Protein AF-A0A927P6W7-F1 (afdb_monomer_lite)

pLDDT: mean 92.09, std 9.03, range [54.44, 98.12]

Radius of gyration: 12.96 Å; chains: 1; bounding box: 30×32×34 Å

Foldseek 3Di:
DEDEPVQLVCVVVVQQFWDKDLDDDPDQPPDFDKDFYDYDVRPPDGDKIFTQNDKDWCLPPQLVVVCRNGVHHSVVSVVVCVVSVSTMMTGGGHPMDD

Secondary structure (DSSP, 8-state):
-EE-HHHHHHHHTT---EEEESS--S--SSS-EEEEEEETTSTT-EEEEEEE--EEE-TTS-HHHHHHHHTS-HHHHHHHHHTTTT--EEEE-EEEE-

Sequence (98 aa):
MTIKPRHLRNMASGIKRYELRKTRPMRVDDDRCHVLLCVSGGGGDIVAEFTMDRYVDLTRADPMEIARLACITAAEAEGYRRKGRGKLYGWGVKDFRM

Structure (mmCIF, N/CA/C/O backbone):
data_AF-A0A927P6W7-F1
#
_entry.id   AF-A0A927P6W7-F1
#
loop_
_atom_site.group_PDB
_atom_site.id
_atom_site.type_symbol
_atom_site.label_atom_id
_atom_site.label_alt_id
_atom_site.label_comp_id
_atom_site.label_asym_id
_atom_site.label_entity_id
_atom_site.label_seq_id
_atom_site.pdbx_PDB_ins_code
_atom_site.Cartn_x
_atom_site.Cartn_y
_atom_site.Cartn_z
_atom_site.occupancy
_atom_site.B_iso_or_equiv
_atom_site.auth_seq_id
_atom_site.auth_comp_id
_atom_site.auth_asym_id
_atom_site.auth_atom_id
_atom_site.pdbx_PDB_model_num
ATOM 1 N N . MET A 1 1 ? 0.943 -2.129 11.974 1.00 90.06 1 MET A N 1
ATOM 2 C CA . MET A 1 1 ? 1.824 -1.323 11.098 1.00 90.06 1 MET A CA 1
ATOM 3 C C . MET A 1 1 ? 1.361 0.119 11.090 1.00 90.06 1 MET A C 1
ATOM 5 O O . MET A 1 1 ? 0.177 0.357 11.271 1.00 90.06 1 MET A O 1
ATOM 9 N N . THR A 1 2 ? 2.259 1.062 10.818 1.00 93.94 2 THR A N 1
ATOM 10 C CA . THR A 1 2 ? 1.890 2.477 10.712 1.00 93.94 2 THR A CA 1
ATOM 11 C C . THR A 1 2 ? 1.462 2.841 9.291 1.00 93.94 2 THR A C 1
ATOM 13 O O . THR A 1 2 ? 2.137 2.463 8.332 1.00 93.94 2 THR A O 1
ATOM 16 N N . ILE A 1 3 ? 0.377 3.603 9.157 1.00 95.25 3 ILE A N 1
ATOM 17 C CA . ILE A 1 3 ? -0.193 4.044 7.883 1.00 95.25 3 ILE A CA 1
ATOM 18 C C . ILE A 1 3 ? -0.399 5.565 7.868 1.00 95.25 3 ILE A C 1
ATOM 20 O O . ILE A 1 3 ? -0.729 6.182 8.882 1.00 95.25 3 ILE A O 1
ATOM 24 N N . LYS A 1 4 ? -0.209 6.200 6.705 1.00 95.75 4 LYS A N 1
ATOM 25 C CA . LYS A 1 4 ? -0.531 7.628 6.544 1.00 95.75 4 LYS A CA 1
ATOM 26 C C . LYS A 1 4 ? -2.052 7.818 6.439 1.00 95.75 4 LYS A C 1
ATOM 28 O O . LYS A 1 4 ? -2.685 7.024 5.738 1.00 95.75 4 LYS A O 1
ATOM 33 N N . PRO A 1 5 ? -2.628 8.916 6.969 1.00 95.56 5 PRO A N 1
ATOM 34 C CA . PRO A 1 5 ? -4.073 9.171 6.909 1.00 95.56 5 PRO A CA 1
ATOM 35 C C . PRO A 1 5 ? -4.680 9.076 5.501 1.00 95.56 5 PRO A C 1
ATOM 37 O O . PRO A 1 5 ? -5.769 8.540 5.325 1.00 95.56 5 PRO A O 1
ATOM 40 N N . ARG A 1 6 ? -3.954 9.539 4.470 1.00 96.38 6 ARG A N 1
ATOM 41 C CA . ARG A 1 6 ? -4.390 9.435 3.065 1.00 96.38 6 ARG A CA 1
ATOM 42 C C . ARG A 1 6 ? -4.620 7.984 2.630 1.00 96.38 6 ARG A C 1
ATOM 44 O O . ARG A 1 6 ? -5.594 7.706 1.945 1.00 96.38 6 ARG A O 1
ATOM 51 N N . HIS A 1 7 ? -3.736 7.067 3.016 1.00 97.00 7 HIS A N 1
ATOM 52 C CA . HIS A 1 7 ? -3.868 5.660 2.643 1.00 97.00 7 HIS A CA 1
ATOM 53 C C . HIS A 1 7 ? -4.970 4.962 3.430 1.00 97.00 7 HIS A C 1
ATOM 55 O O . HIS A 1 7 ? -5.705 4.192 2.826 1.00 97.00 7 HIS A O 1
ATOM 61 N N . LEU A 1 8 ? -5.125 5.287 4.718 1.00 96.44 8 LEU A N 1
ATOM 62 C CA . LEU A 1 8 ? -6.223 4.776 5.539 1.00 96.44 8 LEU A CA 1
ATOM 63 C C . LEU A 1 8 ? -7.585 5.134 4.926 1.00 96.44 8 LEU A C 1
ATOM 65 O O . LEU A 1 8 ? -8.401 4.250 4.693 1.00 96.44 8 LEU A O 1
ATOM 69 N N . ARG A 1 9 ? -7.789 6.408 4.557 1.00 96.94 9 ARG A N 1
ATOM 70 C CA . ARG A 1 9 ? -9.022 6.856 3.884 1.00 96.94 9 ARG A CA 1
ATOM 71 C C . ARG A 1 9 ? -9.274 6.131 2.561 1.00 96.94 9 ARG A C 1
ATOM 73 O O . ARG A 1 9 ? -10.403 5.747 2.288 1.00 96.94 9 ARG A O 1
ATOM 80 N N . ASN A 1 10 ? -8.231 5.915 1.760 1.00 97.50 10 ASN A N 1
ATOM 81 C CA . ASN A 1 10 ? -8.369 5.219 0.479 1.00 97.50 10 ASN A CA 1
ATOM 82 C C . ASN A 1 10 ? -8.646 3.712 0.643 1.00 97.50 10 ASN A C 1
ATOM 84 O O . ASN A 1 10 ? -9.260 3.112 -0.235 1.00 97.50 10 ASN A O 1
ATOM 88 N N . MET A 1 11 ? -8.179 3.081 1.726 1.00 96.56 11 MET A N 1
ATOM 89 C CA . MET A 1 11 ? -8.554 1.698 2.050 1.00 96.56 11 MET A CA 1
ATOM 90 C C . MET A 1 11 ? -10.007 1.634 2.520 1.00 96.56 11 MET A C 1
ATOM 92 O O . MET A 1 11 ? -10.761 0.803 2.027 1.00 96.56 11 MET A O 1
ATOM 96 N N . ALA A 1 12 ? -10.417 2.559 3.394 1.00 96.31 12 ALA A N 1
ATOM 97 C CA . ALA A 1 12 ? -11.785 2.635 3.898 1.00 96.31 12 ALA A CA 1
ATOM 98 C C . ALA A 1 12 ? -12.828 2.869 2.794 1.00 96.31 12 ALA A C 1
AT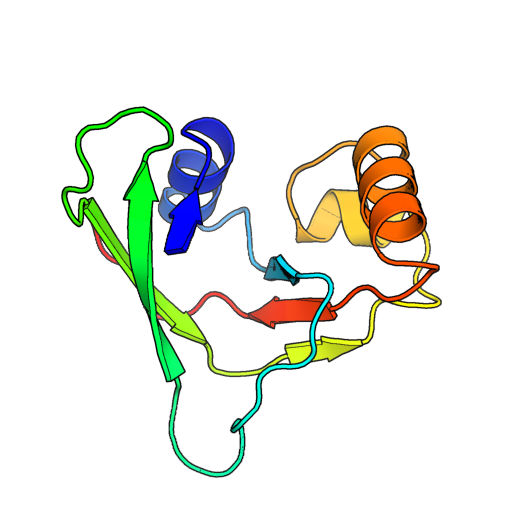OM 100 O O . ALA A 1 12 ? -13.929 2.335 2.869 1.00 96.31 12 ALA A O 1
ATOM 101 N N . SER A 1 13 ? -12.487 3.625 1.745 1.00 96.19 13 SER A N 1
ATOM 102 C CA . SER A 1 13 ? -13.360 3.793 0.575 1.00 96.19 13 SER A CA 1
ATOM 103 C C . SER A 1 13 ? -13.297 2.632 -0.426 1.00 96.19 13 SER A C 1
ATOM 105 O O . SER A 1 13 ? -13.977 2.668 -1.448 1.00 96.19 13 SER A O 1
ATOM 107 N N . GLY A 1 14 ? -12.455 1.622 -0.187 1.00 94.44 14 GLY A N 1
ATOM 108 C CA . GLY A 1 14 ? -12.281 0.460 -1.062 1.00 94.44 14 GLY A CA 1
ATOM 109 C C . GLY A 1 14 ? -11.479 0.715 -2.344 1.00 94.44 14 GLY A C 1
ATOM 110 O O . GLY A 1 14 ? -11.200 -0.227 -3.087 1.00 94.44 14 GLY A O 1
ATOM 111 N N . ILE A 1 15 ? -11.059 1.957 -2.621 1.00 95.62 15 ILE A N 1
ATOM 112 C CA . ILE A 1 15 ? -10.328 2.283 -3.859 1.00 95.62 15 ILE A CA 1
ATOM 113 C C . ILE A 1 15 ? -8.880 1.774 -3.829 1.00 95.62 15 ILE A C 1
ATOM 115 O O . ILE A 1 15 ? -8.324 1.403 -4.866 1.00 95.62 15 ILE A O 1
ATOM 119 N N . LYS A 1 16 ? -8.256 1.725 -2.644 1.00 95.62 16 LYS A N 1
ATOM 120 C CA . LYS A 1 16 ? -6.891 1.219 -2.466 1.00 95.62 16 LYS A CA 1
ATOM 121 C C . LYS A 1 16 ? -6.920 -0.275 -2.187 1.00 95.62 16 LYS A C 1
ATOM 123 O O . LYS A 1 16 ? -7.133 -0.705 -1.060 1.00 95.62 16 LYS A O 1
ATOM 128 N N . ARG A 1 17 ? -6.637 -1.057 -3.227 1.00 92.69 17 ARG A N 1
ATOM 129 C CA . ARG A 1 17 ? -6.685 -2.528 -3.173 1.00 92.69 17 ARG A CA 1
ATOM 130 C C . ARG A 1 17 ? -5.379 -3.179 -2.723 1.00 92.69 17 ARG A C 1
ATOM 132 O O . ARG A 1 17 ? -5.397 -4.339 -2.325 1.00 92.69 17 ARG A O 1
ATOM 139 N N . TYR A 1 18 ? -4.261 -2.453 -2.804 1.00 95.56 18 TYR A N 1
ATOM 140 C CA . TYR A 1 18 ? -2.949 -2.959 -2.406 1.00 95.56 18 TYR A CA 1
ATOM 141 C C . TYR A 1 18 ? -2.191 -1.967 -1.522 1.00 95.56 18 TYR A C 1
ATOM 143 O O . TYR A 1 18 ? -2.056 -0.781 -1.852 1.00 95.56 18 TYR A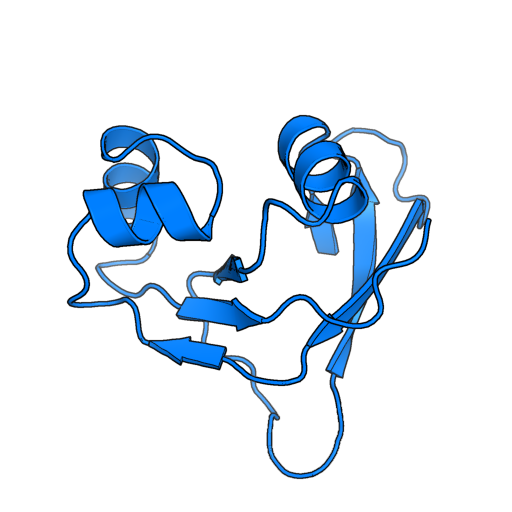 O 1
ATOM 151 N N . GLU A 1 19 ? -1.639 -2.465 -0.417 1.00 96.06 19 GLU A N 1
ATOM 152 C CA . GLU A 1 19 ? -0.665 -1.747 0.404 1.00 96.06 19 GLU A CA 1
ATOM 153 C C . GLU A 1 19 ? 0.760 -2.092 -0.027 1.00 96.06 19 GLU A C 1
ATOM 155 O O . GLU A 1 19 ? 1.134 -3.261 -0.094 1.00 96.06 19 GLU A O 1
ATOM 160 N N . LEU A 1 20 ? 1.570 -1.079 -0.342 1.00 96.38 20 LEU A N 1
ATOM 161 C CA . LEU A 1 20 ? 2.915 -1.308 -0.865 1.00 96.38 20 LEU A CA 1
ATOM 162 C C . LEU A 1 20 ? 3.905 -1.589 0.253 1.00 96.38 20 LEU A C 1
ATOM 164 O O . LEU A 1 20 ? 4.023 -0.812 1.199 1.00 96.38 20 LEU A O 1
ATOM 168 N N . ARG A 1 21 ? 4.696 -2.646 0.088 1.00 94.88 21 ARG A N 1
ATOM 169 C CA . ARG A 1 21 ? 5.760 -3.048 1.006 1.00 94.88 21 ARG A CA 1
ATOM 170 C C . ARG A 1 21 ? 7.022 -3.424 0.246 1.00 94.88 21 ARG A C 1
ATOM 172 O O . ARG A 1 21 ? 6.981 -3.884 -0.886 1.00 94.88 21 ARG A O 1
ATOM 179 N N . LYS A 1 22 ? 8.172 -3.223 0.883 1.00 94.69 22 LYS A N 1
ATOM 180 C CA . LYS A 1 22 ? 9.494 -3.557 0.314 1.00 94.69 22 LYS A CA 1
ATOM 181 C C . LYS A 1 22 ? 9.928 -4.988 0.626 1.00 94.69 22 LYS A C 1
ATOM 183 O O . LYS A 1 22 ? 10.895 -5.485 0.056 1.00 94.69 22 LYS A O 1
ATOM 188 N N . THR A 1 23 ? 9.235 -5.629 1.558 1.00 89.88 23 THR A N 1
ATOM 189 C CA . THR A 1 23 ? 9.479 -6.998 1.993 1.00 89.88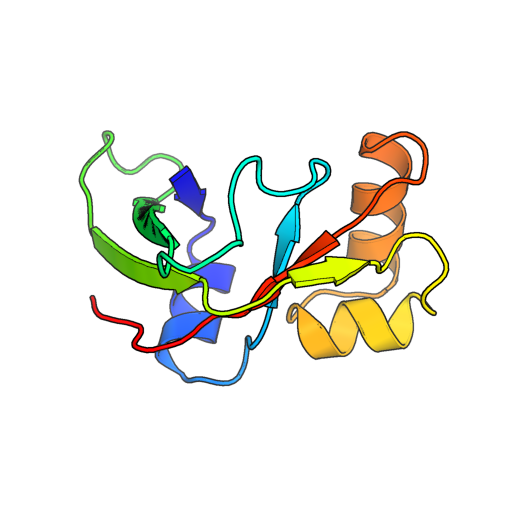 23 THR A CA 1
ATOM 190 C C . THR A 1 23 ? 8.320 -7.882 1.565 1.00 89.88 23 THR A C 1
ATOM 192 O O . THR A 1 23 ? 7.154 -7.476 1.614 1.00 89.88 23 THR A O 1
ATOM 195 N N . ARG A 1 24 ? 8.657 -9.103 1.146 1.00 87.12 24 ARG A N 1
ATOM 196 C CA . ARG A 1 24 ? 7.673 -10.161 0.953 1.00 87.12 24 ARG A CA 1
ATOM 197 C C . ARG A 1 24 ? 7.091 -10.526 2.329 1.00 87.12 24 ARG A C 1
ATOM 199 O O . ARG A 1 24 ? 7.848 -10.540 3.304 1.00 87.12 24 ARG A O 1
ATOM 206 N N . PRO A 1 25 ? 5.784 -10.788 2.439 1.00 80.81 25 PRO A N 1
ATOM 207 C CA . PR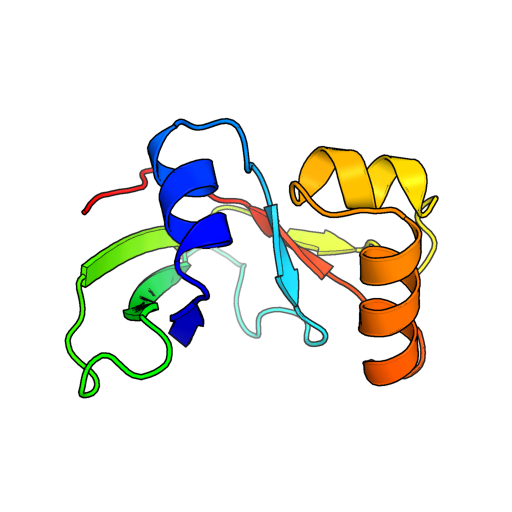O A 1 25 ? 5.221 -11.333 3.668 1.00 80.81 25 PRO A CA 1
ATOM 208 C C . PRO A 1 25 ? 5.842 -12.705 3.981 1.00 80.81 25 PRO A C 1
ATOM 210 O O . PRO A 1 25 ? 6.109 -13.489 3.074 1.00 80.81 25 PRO A O 1
ATOM 213 N N . MET A 1 26 ? 6.124 -12.968 5.262 1.00 74.12 26 MET A N 1
ATOM 214 C CA . MET A 1 26 ? 6.885 -14.155 5.693 1.00 74.12 26 MET A CA 1
ATOM 215 C C . MET A 1 26 ? 6.056 -15.446 5.705 1.00 74.12 26 MET A C 1
ATOM 217 O O . MET A 1 26 ? 6.630 -16.526 5.623 1.00 74.12 26 MET A O 1
ATOM 221 N N . ARG A 1 27 ? 4.726 -15.344 5.794 1.00 66.62 27 ARG A N 1
ATOM 222 C CA . ARG A 1 27 ? 3.776 -16.456 5.688 1.00 66.62 27 ARG A CA 1
ATOM 223 C C . ARG A 1 27 ? 2.545 -15.962 4.941 1.00 66.62 27 ARG A C 1
ATOM 225 O O . ARG A 1 27 ? 1.944 -14.971 5.349 1.00 66.62 27 ARG A O 1
ATOM 232 N N . VAL A 1 28 ? 2.242 -16.603 3.821 1.00 61.38 28 VAL A N 1
ATOM 233 C CA . VAL A 1 28 ? 1.003 -16.399 3.047 1.00 61.38 28 VAL A CA 1
ATOM 234 C C . VAL A 1 28 ? 0.320 -17.740 2.785 1.00 61.38 28 VAL A C 1
ATOM 236 O O . VAL A 1 28 ? -0.755 -17.779 2.200 1.00 61.38 28 VAL A O 1
ATOM 239 N N . ASP A 1 29 ? 0.943 -18.830 3.227 1.00 54.44 29 ASP A N 1
ATOM 240 C CA . ASP A 1 29 ? 0.441 -20.170 3.000 1.00 54.44 29 ASP A CA 1
ATOM 241 C C . ASP A 1 29 ? -0.551 -20.483 4.133 1.00 54.44 29 ASP A C 1
ATOM 243 O O . ASP A 1 29 ? -0.214 -20.406 5.317 1.00 54.44 29 ASP A O 1
ATOM 247 N N . ASP A 1 30 ? -1.792 -20.715 3.710 1.00 55.06 30 ASP A N 1
ATOM 248 C CA . ASP A 1 30 ? -3.006 -21.140 4.420 1.00 55.06 30 ASP A CA 1
ATOM 249 C C . ASP A 1 30 ? -3.606 -20.267 5.536 1.00 55.06 30 ASP A C 1
ATOM 251 O O . ASP A 1 30 ? -4.818 -20.343 5.741 1.00 55.06 30 ASP A O 1
ATOM 255 N N . ASP A 1 31 ? -2.869 -19.328 6.134 1.00 56.06 31 ASP A N 1
ATOM 256 C CA . ASP A 1 31 ? -3.440 -18.380 7.101 1.00 56.06 31 ASP A CA 1
ATOM 257 C C . ASP A 1 31 ? -3.423 -16.935 6.586 1.00 56.06 31 ASP A C 1
ATOM 259 O O . ASP A 1 31 ? -2.390 -16.269 6.471 1.00 56.06 31 ASP A O 1
ATOM 263 N N . ARG A 1 32 ? -4.629 -16.431 6.309 1.00 70.44 32 ARG A N 1
ATOM 264 C CA . ARG A 1 32 ? -4.955 -15.010 6.134 1.00 70.44 32 ARG A CA 1
ATOM 265 C C . ARG A 1 32 ? -4.228 -14.169 7.193 1.00 70.44 32 ARG A C 1
ATOM 267 O O . ARG A 1 32 ? -4.503 -14.282 8.384 1.00 70.44 32 ARG A O 1
ATOM 274 N N . CYS A 1 33 ? -3.299 -13.309 6.776 1.00 83.94 33 CYS A N 1
ATOM 275 C CA . CYS A 1 33 ? -2.530 -12.499 7.721 1.00 83.94 33 CYS A CA 1
ATOM 276 C C . CYS A 1 33 ? -3.349 -11.274 8.150 1.00 83.94 33 CYS A C 1
ATOM 278 O O . CYS A 1 33 ? -3.651 -10.406 7.329 1.00 83.94 33 CYS A O 1
ATOM 280 N N . HIS A 1 34 ? -3.690 -11.189 9.436 1.00 89.19 34 HIS A N 1
ATOM 281 C CA . HIS A 1 34 ? -4.358 -10.021 10.008 1.00 89.19 34 HIS A CA 1
ATOM 282 C C . HIS A 1 34 ? -3.367 -8.871 10.209 1.00 89.19 34 HIS A C 1
ATOM 284 O O . HIS A 1 34 ? -2.359 -8.997 10.909 1.00 89.19 34 HIS A O 1
ATOM 290 N N . VAL A 1 35 ? -3.655 -7.728 9.589 1.00 92.62 35 VAL A N 1
ATOM 291 C CA . VAL A 1 35 ? -2.813 -6.535 9.634 1.00 92.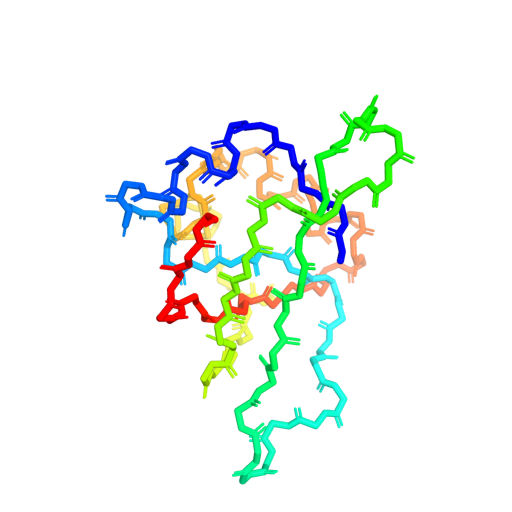62 35 VAL A CA 1
ATOM 292 C C . VAL A 1 35 ? -3.516 -5.451 10.436 1.00 92.62 35 VAL A C 1
ATOM 294 O O . VAL A 1 35 ? -4.456 -4.827 9.957 1.00 92.62 35 VAL A O 1
ATOM 297 N N . LEU A 1 36 ? -3.003 -5.178 11.635 1.00 94.81 36 LEU A N 1
ATOM 298 C CA . LEU A 1 36 ? -3.447 -4.058 12.468 1.00 94.81 36 LEU A CA 1
ATOM 299 C C . LEU A 1 36 ? -2.794 -2.751 12.009 1.00 94.81 36 LEU A C 1
ATOM 301 O O . LEU A 1 36 ? -1.602 -2.736 11.679 1.00 94.81 36 LEU A O 1
ATOM 305 N N . LEU A 1 37 ? -3.538 -1.649 12.008 1.00 96.25 37 LEU A N 1
ATOM 306 C CA . LEU A 1 37 ? -3.104 -0.334 11.538 1.00 96.25 37 LEU A CA 1
ATOM 307 C C . LEU A 1 37 ? -3.128 0.698 12.664 1.00 96.25 37 LEU A C 1
ATOM 309 O O . LEU A 1 37 ? -4.131 0.858 13.345 1.00 96.25 37 LEU A O 1
ATOM 313 N N . CYS A 1 38 ? -2.046 1.463 12.783 1.00 96.62 38 CYS A N 1
ATOM 314 C CA . CYS A 1 38 ? -1.994 2.694 13.568 1.00 96.62 38 CYS A CA 1
ATOM 315 C C . CYS A 1 38 ? -1.660 3.878 12.654 1.00 96.62 38 CYS A C 1
ATOM 317 O O . CYS A 1 38 ? -0.946 3.730 11.656 1.00 96.62 38 CYS A O 1
ATOM 319 N N . VAL A 1 39 ? -2.165 5.071 12.955 1.00 94.31 39 VAL A N 1
ATOM 320 C CA . VAL A 1 39 ? -1.889 6.263 12.135 1.00 94.31 39 VAL A CA 1
ATOM 321 C C . VAL A 1 39 ? -0.523 6.852 12.484 1.00 94.31 39 VAL A C 1
ATOM 323 O O . VAL A 1 39 ? -0.137 6.932 13.648 1.00 94.31 39 VAL A O 1
ATOM 326 N N . SER A 1 40 ? 0.232 7.291 11.470 1.00 90.06 40 SER A N 1
ATOM 327 C CA . SER A 1 40 ? 1.492 8.020 11.676 1.00 90.06 40 SER A CA 1
ATOM 328 C C . SER A 1 40 ? 1.285 9.242 12.577 1.00 90.06 40 SER A C 1
ATOM 330 O O . SER A 1 40 ? 0.542 10.146 12.209 1.00 90.06 40 SER A O 1
ATOM 332 N N . GLY A 1 41 ? 1.969 9.275 13.725 1.00 88.56 41 GLY A N 1
ATOM 333 C CA . GLY A 1 41 ? 1.858 10.358 14.711 1.00 88.56 41 GLY A CA 1
ATOM 334 C C . GLY A 1 41 ? 0.660 10.251 15.664 1.00 88.56 41 GLY A C 1
ATOM 335 O O . GLY A 1 41 ? 0.493 11.129 16.498 1.00 88.56 41 GLY A O 1
ATOM 336 N N . GLY A 1 42 ? -0.155 9.194 15.574 1.00 83.19 42 GLY A N 1
ATOM 337 C CA . GLY A 1 42 ? -1.362 9.003 16.388 1.00 83.19 42 GLY A CA 1
ATOM 338 C C . GLY A 1 42 ? -1.152 8.176 17.659 1.00 83.19 42 GLY A C 1
ATOM 339 O O . GLY A 1 42 ? -1.950 7.291 17.923 1.00 83.19 42 GLY A O 1
ATOM 340 N N . GLY A 1 43 ? -0.045 8.361 18.384 1.00 88.19 43 GLY A N 1
ATOM 341 C CA . GLY A 1 43 ? 0.164 7.741 19.709 1.00 88.19 43 GLY A CA 1
ATOM 342 C C . GLY A 1 43 ? 0.389 6.220 19.752 1.00 88.19 43 GLY A C 1
ATOM 343 O O . GLY A 1 43 ? 0.850 5.717 20.767 1.00 88.19 43 GLY A O 1
ATOM 344 N N . GLY A 1 44 ? 0.153 5.498 18.652 1.00 88.81 44 GLY A N 1
ATOM 345 C CA . GLY A 1 44 ? 0.316 4.040 18.575 1.00 88.81 44 GLY A CA 1
ATOM 346 C C . GLY A 1 44 ? -0.994 3.255 18.650 1.00 88.81 44 GLY A C 1
ATOM 347 O O . GLY A 1 44 ? -0.956 2.037 18.475 1.00 88.81 44 GLY A O 1
ATOM 348 N N . ASP A 1 45 ? -2.126 3.940 18.819 1.00 93.44 45 ASP A N 1
ATOM 349 C CA . ASP A 1 45 ? -3.444 3.315 18.874 1.00 93.44 45 ASP A CA 1
ATOM 350 C C . ASP A 1 45 ? -3.770 2.570 17.578 1.00 93.44 45 ASP A C 1
ATOM 352 O O . ASP A 1 45 ? -3.471 3.028 16.465 1.00 93.44 45 ASP A O 1
ATOM 356 N N . ILE A 1 46 ? -4.393 1.402 17.731 1.00 96.19 46 ILE A N 1
ATOM 357 C CA . ILE A 1 46 ? -4.933 0.641 16.609 1.00 96.19 46 ILE A CA 1
ATOM 358 C C . ILE A 1 46 ? -6.266 1.270 16.213 1.00 96.19 46 ILE A C 1
ATOM 360 O O . ILE A 1 46 ? -7.164 1.390 17.037 1.00 96.19 46 ILE A O 1
ATOM 364 N N . VAL A 1 47 ? -6.377 1.675 14.950 1.00 96.50 47 VAL A N 1
ATOM 365 C CA . VAL A 1 47 ? -7.536 2.421 14.420 1.00 96.50 47 VAL A CA 1
ATOM 366 C C . VAL A 1 47 ? -8.206 1.745 13.229 1.00 96.50 47 VAL A C 1
ATOM 368 O O . VAL A 1 47 ? -9.104 2.319 12.625 1.00 96.50 47 VAL A O 1
ATOM 371 N N . ALA A 1 48 ? -7.640 0.628 12.779 1.00 96.88 48 ALA A N 1
ATOM 372 C CA . ALA A 1 48 ? -8.171 -0.167 11.690 1.00 96.88 48 ALA A CA 1
ATOM 373 C C . ALA A 1 48 ? -7.437 -1.501 11.600 1.00 96.88 48 ALA A C 1
ATOM 375 O O . ALA A 1 48 ? -6.312 -1.666 12.084 1.00 96.88 48 ALA A O 1
ATOM 376 N N . GLU A 1 49 ? -8.044 -2.424 10.876 1.00 96.50 49 GLU A N 1
ATOM 377 C CA . GLU A 1 49 ? -7.456 -3.696 10.508 1.00 96.50 49 GLU A CA 1
ATOM 378 C C . GLU A 1 49 ? -7.876 -4.108 9.100 1.00 96.50 49 GLU A C 1
ATOM 380 O O . GLU A 1 49 ? -8.883 -3.651 8.558 1.00 96.50 49 GLU A O 1
ATOM 385 N N . PHE A 1 50 ? -7.089 -4.985 8.487 1.00 95.19 50 PHE A N 1
ATOM 386 C CA . PHE A 1 50 ? -7.509 -5.697 7.290 1.00 95.19 50 PHE A CA 1
ATOM 387 C C . PHE A 1 50 ? -6.884 -7.085 7.239 1.00 95.19 50 PHE A C 1
ATOM 389 O O . PHE A 1 50 ? -5.862 -7.362 7.867 1.00 95.19 50 PHE A O 1
ATOM 396 N N . THR A 1 51 ? -7.488 -7.948 6.438 1.00 92.81 51 THR A N 1
ATOM 397 C CA . THR A 1 51 ? -6.946 -9.255 6.102 1.00 92.81 51 THR A CA 1
ATOM 398 C C . THR A 1 51 ? -6.103 -9.163 4.836 1.00 92.81 51 THR A C 1
ATOM 400 O O . THR A 1 51 ? -6.607 -8.788 3.776 1.00 92.81 51 THR A O 1
ATOM 403 N N . MET A 1 52 ? -4.829 -9.540 4.923 1.00 91.25 52 MET A N 1
ATOM 404 C CA . MET A 1 52 ? -3.994 -9.774 3.751 1.00 91.25 52 MET A CA 1
ATOM 405 C C . MET A 1 52 ? -4.244 -11.187 3.222 1.00 91.25 52 MET A C 1
ATOM 407 O O . MET A 1 52 ? -3.761 -12.168 3.786 1.00 91.25 52 MET A O 1
ATOM 411 N N . ASP A 1 53 ? -5.011 -11.276 2.137 1.00 86.19 53 ASP A N 1
ATOM 412 C CA . ASP A 1 53 ? -5.416 -12.537 1.503 1.00 86.19 53 ASP A CA 1
ATOM 413 C C . ASP A 1 53 ? -4.423 -13.033 0.443 1.00 86.19 53 ASP A C 1
ATOM 415 O O . ASP A 1 53 ? -4.356 -14.224 0.160 1.00 86.19 53 ASP A O 1
ATOM 419 N N . ARG A 1 54 ? -3.662 -12.116 -0.161 1.00 88.75 54 ARG A N 1
ATOM 420 C CA . ARG A 1 54 ? -2.650 -12.402 -1.181 1.00 88.75 54 ARG A CA 1
ATOM 421 C C . ARG A 1 54 ? -1.570 -11.330 -1.204 1.00 88.75 54 ARG A C 1
ATOM 423 O O . ARG A 1 54 ? -1.739 -10.234 -0.666 1.00 88.75 54 ARG A O 1
ATOM 430 N N . TYR A 1 55 ? -0.489 -11.606 -1.923 1.00 91.25 55 TYR A N 1
ATOM 431 C CA . TYR A 1 55 ? 0.452 -10.576 -2.345 1.00 91.25 55 TYR A CA 1
ATOM 432 C C . TYR A 1 55 ? 0.741 -10.682 -3.841 1.00 91.25 55 TYR A C 1
ATOM 434 O O . TYR A 1 55 ? 0.573 -11.736 -4.450 1.00 91.25 55 TYR A O 1
ATOM 442 N N . VAL A 1 56 ? 1.195 -9.575 -4.417 1.00 92.62 56 VAL A N 1
ATOM 443 C CA . VAL A 1 56 ? 1.697 -9.502 -5.792 1.00 92.62 56 VAL A CA 1
ATOM 444 C C . VAL A 1 56 ? 3.126 -8.976 -5.783 1.00 92.62 56 VAL A C 1
ATOM 446 O O . VAL A 1 56 ? 3.443 -8.048 -5.033 1.00 92.62 56 VAL A O 1
ATOM 449 N N . ASP A 1 57 ? 3.999 -9.575 -6.591 1.00 95.19 57 ASP A N 1
ATOM 450 C CA . ASP A 1 57 ? 5.335 -9.036 -6.847 1.00 95.19 57 ASP A CA 1
ATOM 451 C C . ASP A 1 57 ? 5.229 -7.923 -7.895 1.00 95.19 57 ASP A C 1
ATOM 453 O O . ASP A 1 57 ? 4.813 -8.150 -9.029 1.00 95.19 57 ASP A O 1
ATOM 457 N N . LEU A 1 58 ? 5.574 -6.702 -7.489 1.00 96.06 58 LEU A N 1
ATOM 458 C CA . LEU A 1 58 ? 5.513 -5.491 -8.307 1.00 96.06 58 LEU A CA 1
ATOM 459 C C . LEU A 1 58 ? 6.912 -4.973 -8.655 1.00 96.06 58 LEU A C 1
ATOM 461 O O . LEU A 1 58 ? 7.054 -3.859 -9.158 1.00 96.06 58 LEU A O 1
ATOM 465 N N . THR A 1 59 ? 7.962 -5.756 -8.396 1.00 96.19 59 THR A N 1
ATOM 466 C CA . THR A 1 59 ? 9.363 -5.365 -8.613 1.00 96.19 59 THR A CA 1
ATOM 467 C C . THR A 1 59 ? 9.587 -4.881 -10.049 1.00 96.19 59 THR A C 1
ATOM 469 O O . THR A 1 59 ? 10.255 -3.868 -10.265 1.00 96.19 59 THR A O 1
ATOM 472 N N . ARG A 1 60 ? 8.969 -5.553 -11.030 1.00 95.81 60 ARG A N 1
ATOM 473 C CA . ARG A 1 60 ? 9.086 -5.238 -12.467 1.00 95.81 60 ARG A CA 1
ATOM 474 C C . ARG A 1 60 ? 7.832 -4.595 -13.070 1.00 95.81 60 ARG A C 1
ATOM 476 O O . ARG A 1 60 ? 7.781 -4.439 -14.284 1.00 95.81 60 ARG A O 1
ATOM 483 N N . ALA A 1 61 ? 6.844 -4.238 -12.249 1.00 96.25 61 ALA A N 1
ATOM 484 C CA . ALA A 1 61 ? 5.611 -3.623 -12.729 1.00 96.25 61 ALA A CA 1
ATOM 485 C C . ALA A 1 61 ? 5.849 -2.189 -13.231 1.00 96.25 61 ALA A C 1
ATOM 487 O O . ALA A 1 61 ? 6.797 -1.509 -12.808 1.00 96.25 61 ALA A O 1
ATOM 488 N N . ASP A 1 62 ? 4.963 -1.740 -14.120 1.00 96.94 62 ASP A N 1
ATOM 489 C CA . ASP A 1 62 ? 4.957 -0.369 -14.616 1.00 96.94 62 ASP A CA 1
ATOM 490 C C . ASP A 1 62 ? 4.590 0.617 -13.480 1.00 96.94 62 ASP A C 1
ATOM 492 O O . ASP A 1 62 ? 3.649 0.363 -12.716 1.00 96.94 62 ASP A O 1
ATOM 496 N N . PRO A 1 63 ? 5.300 1.753 -13.325 1.00 96.88 63 PRO A N 1
ATOM 497 C CA . PRO A 1 63 ? 5.005 2.726 -12.273 1.00 96.88 63 PRO A CA 1
ATOM 498 C C . PRO A 1 63 ? 3.573 3.276 -12.284 1.00 96.88 63 PRO A C 1
ATOM 500 O O . PRO A 1 63 ? 3.041 3.567 -11.210 1.00 96.88 63 PRO A O 1
ATOM 503 N N . MET A 1 64 ? 2.928 3.404 -13.449 1.00 96.94 64 MET A N 1
ATOM 504 C CA . MET A 1 64 ? 1.529 3.836 -13.556 1.00 96.94 64 MET A CA 1
ATOM 505 C C . MET A 1 64 ? 0.569 2.759 -13.053 1.00 96.94 64 MET A C 1
ATOM 507 O O . MET A 1 64 ? -0.433 3.071 -12.403 1.00 96.94 64 MET A O 1
ATOM 511 N N . GLU A 1 65 ? 0.882 1.487 -13.290 1.00 94.94 65 GLU A N 1
ATOM 512 C CA . GLU A 1 65 ? 0.110 0.382 -12.726 1.00 94.94 65 GLU A CA 1
ATOM 513 C C . GLU A 1 65 ? 0.210 0.370 -11.195 1.00 94.94 65 GLU A C 1
ATOM 515 O O . GLU A 1 65 ? -0.815 0.338 -10.506 1.00 94.94 65 GLU A O 1
ATOM 520 N N . ILE A 1 66 ? 1.429 0.480 -10.653 1.00 96.25 66 ILE A N 1
ATOM 521 C CA . ILE A 1 66 ? 1.669 0.556 -9.203 1.00 96.25 66 ILE A CA 1
ATOM 522 C C . ILE A 1 66 ? 0.904 1.741 -8.596 1.00 96.25 66 ILE A C 1
ATOM 524 O O . ILE A 1 66 ? 0.224 1.592 -7.576 1.00 96.25 66 ILE A O 1
ATOM 528 N N . ALA A 1 67 ? 0.988 2.910 -9.238 1.00 96.38 67 ALA A N 1
ATOM 529 C CA . ALA A 1 67 ? 0.299 4.133 -8.842 1.00 96.38 67 ALA A CA 1
ATOM 530 C C . ALA A 1 67 ? -1.215 3.924 -8.711 1.00 96.38 67 ALA A C 1
ATOM 532 O O . ALA A 1 67 ? -1.806 4.236 -7.671 1.00 96.38 67 ALA A O 1
ATOM 533 N N . ARG A 1 68 ? -1.827 3.310 -9.730 1.00 95.19 68 ARG A N 1
ATOM 534 C CA . ARG A 1 68 ? -3.258 2.994 -9.758 1.00 95.19 68 ARG A CA 1
ATOM 535 C C . ARG A 1 68 ? -3.659 2.013 -8.655 1.00 95.19 68 ARG A C 1
ATOM 537 O O . ARG A 1 68 ? -4.675 2.220 -8.000 1.00 95.19 68 ARG A O 1
ATOM 544 N N . LEU A 1 69 ? -2.877 0.955 -8.433 1.00 93.44 69 LEU A N 1
ATOM 545 C CA . LEU A 1 69 ? -3.182 -0.083 -7.439 1.00 93.44 69 LEU A CA 1
ATOM 546 C C . LEU A 1 69 ? -3.057 0.410 -5.988 1.00 93.44 69 LEU A C 1
ATOM 548 O O . LEU A 1 69 ? -3.789 -0.059 -5.112 1.00 93.44 69 LEU A O 1
ATOM 552 N N . ALA A 1 70 ? -2.133 1.341 -5.735 1.00 95.25 70 ALA A N 1
ATOM 553 C CA . ALA A 1 70 ? -1.783 1.808 -4.396 1.00 95.25 70 ALA A CA 1
ATOM 554 C C . ALA A 1 70 ? -2.287 3.222 -4.054 1.00 95.25 70 ALA A C 1
ATOM 556 O O . ALA A 1 70 ? -2.063 3.679 -2.924 1.00 95.25 70 ALA A O 1
ATOM 557 N N . CYS A 1 71 ? -2.965 3.891 -4.991 1.00 97.44 71 CYS A N 1
ATOM 558 C CA . CYS A 1 71 ? -3.459 5.267 -4.878 1.00 97.44 71 CYS A CA 1
ATOM 559 C C . CYS A 1 71 ? -2.346 6.265 -4.516 1.00 97.44 71 CYS A C 1
ATOM 561 O O . CYS A 1 71 ? -2.436 6.999 -3.525 1.00 97.44 71 CYS A O 1
ATOM 563 N N . ILE A 1 72 ? -1.277 6.237 -5.309 1.00 97.12 72 ILE A N 1
ATOM 564 C CA . ILE A 1 72 ? -0.130 7.157 -5.266 1.00 97.12 72 ILE A CA 1
ATOM 565 C C . ILE A 1 72 ? 0.193 7.629 -6.681 1.00 97.12 72 ILE A C 1
ATOM 567 O O . ILE A 1 72 ? -0.400 7.142 -7.637 1.00 97.12 72 ILE A O 1
ATOM 571 N N . THR A 1 73 ? 1.133 8.556 -6.837 1.00 98.00 73 THR A N 1
ATOM 572 C CA . THR A 1 73 ? 1.659 8.917 -8.162 1.00 98.00 73 THR A CA 1
ATOM 573 C C . THR A 1 73 ? 2.715 7.915 -8.644 1.00 98.00 73 THR A C 1
ATOM 575 O O . THR A 1 73 ? 3.334 7.209 -7.844 1.00 98.00 73 THR A O 1
ATOM 578 N N . ALA A 1 74 ? 2.987 7.885 -9.952 1.00 97.62 74 ALA A N 1
ATOM 579 C CA . ALA A 1 74 ? 4.075 7.077 -10.513 1.00 97.62 74 ALA A CA 1
ATOM 580 C C . ALA A 1 74 ? 5.452 7.476 -9.947 1.00 97.62 74 ALA A C 1
ATOM 582 O O . ALA A 1 74 ? 6.290 6.619 -9.671 1.00 97.62 74 ALA A O 1
ATOM 583 N N . ALA A 1 75 ? 5.667 8.769 -9.688 1.00 98.12 75 ALA A N 1
ATOM 584 C CA . ALA A 1 75 ? 6.891 9.258 -9.057 1.00 98.12 75 ALA A CA 1
ATOM 585 C C . ALA A 1 75 ? 7.027 8.777 -7.600 1.00 98.12 75 ALA A C 1
ATOM 587 O O . ALA A 1 75 ? 8.115 8.379 -7.175 1.00 98.12 75 ALA A O 1
ATOM 588 N N . GLU A 1 76 ? 5.930 8.768 -6.833 1.00 97.94 76 GLU A N 1
ATOM 589 C CA . GLU A 1 76 ? 5.900 8.195 -5.481 1.00 97.94 76 GLU A CA 1
ATOM 590 C C . GLU A 1 76 ? 6.169 6.682 -5.509 1.00 97.94 76 GLU A C 1
ATOM 592 O O . GLU A 1 76 ? 6.943 6.190 -4.684 1.00 97.94 76 GLU A O 1
ATOM 597 N N . ALA A 1 77 ? 5.582 5.959 -6.470 1.00 97.19 77 ALA A N 1
ATOM 598 C CA . ALA A 1 77 ? 5.804 4.529 -6.672 1.00 97.19 77 ALA A CA 1
ATOM 599 C C . ALA A 1 77 ? 7.283 4.223 -6.949 1.00 97.19 77 ALA A C 1
ATOM 601 O O . ALA A 1 77 ? 7.897 3.426 -6.234 1.00 97.19 77 ALA A O 1
ATOM 602 N N . GLU A 1 78 ? 7.881 4.917 -7.919 1.00 96.56 78 GLU A N 1
ATOM 603 C CA . GLU A 1 78 ? 9.288 4.750 -8.278 1.00 96.56 78 GLU A CA 1
ATOM 604 C C . GLU A 1 78 ? 10.216 5.113 -7.112 1.00 96.56 78 GLU A C 1
ATOM 606 O O . GLU A 1 78 ? 11.154 4.385 -6.780 1.00 96.56 78 GLU A O 1
ATOM 611 N N . GLY A 1 79 ? 9.931 6.225 -6.430 1.00 97.75 79 GLY A N 1
ATOM 612 C CA . GLY A 1 79 ? 10.689 6.652 -5.260 1.00 97.75 79 GLY A CA 1
ATOM 613 C C . GLY A 1 79 ? 10.635 5.625 -4.129 1.00 97.75 79 GLY A C 1
ATOM 614 O O . GLY A 1 79 ? 11.653 5.345 -3.489 1.00 97.75 79 GLY A O 1
ATOM 615 N N . TYR A 1 80 ? 9.468 5.028 -3.884 1.00 96.56 80 TYR A N 1
ATOM 616 C CA . TYR A 1 80 ? 9.311 3.990 -2.872 1.00 96.56 80 TYR A CA 1
ATOM 617 C C . TYR A 1 80 ? 10.047 2.697 -3.258 1.00 96.56 80 TYR A C 1
ATOM 619 O O . TYR A 1 80 ? 10.768 2.146 -2.418 1.00 96.56 80 TYR A O 1
ATOM 627 N N . ARG A 1 81 ? 9.951 2.277 -4.529 1.00 96.44 81 ARG A N 1
ATOM 628 C CA . ARG A 1 81 ? 10.668 1.124 -5.100 1.00 96.44 81 ARG A CA 1
ATOM 629 C C . ARG A 1 81 ? 12.185 1.284 -5.009 1.00 96.44 81 ARG A C 1
ATOM 631 O O . ARG A 1 81 ? 12.879 0.384 -4.534 1.00 96.44 81 ARG A O 1
ATOM 638 N N . ARG A 1 82 ? 12.718 2.456 -5.366 1.00 96.56 82 ARG A N 1
ATOM 639 C CA . ARG A 1 82 ? 14.155 2.772 -5.258 1.00 96.56 82 ARG A CA 1
ATOM 640 C C . ARG A 1 82 ? 14.650 2.654 -3.820 1.00 96.56 82 ARG A C 1
ATOM 642 O O . ARG A 1 82 ? 15.664 2.011 -3.559 1.00 96.56 82 ARG A O 1
ATOM 649 N N . LYS A 1 83 ? 13.879 3.177 -2.859 1.00 95.56 83 LYS A N 1
ATOM 650 C CA . LYS A 1 83 ? 14.154 3.018 -1.418 1.00 95.56 83 LYS A CA 1
ATOM 651 C C . LYS A 1 83 ? 14.032 1.564 -0.929 1.00 95.56 83 LYS A C 1
ATOM 653 O O . LYS A 1 83 ? 14.317 1.307 0.239 1.00 95.56 83 LYS A O 1
ATOM 658 N N . GLY A 1 84 ? 13.534 0.645 -1.754 1.00 93.38 84 GLY A N 1
ATOM 659 C CA . GLY A 1 84 ? 13.492 -0.803 -1.533 1.00 93.38 84 GLY A CA 1
ATOM 660 C C . GLY A 1 84 ? 14.55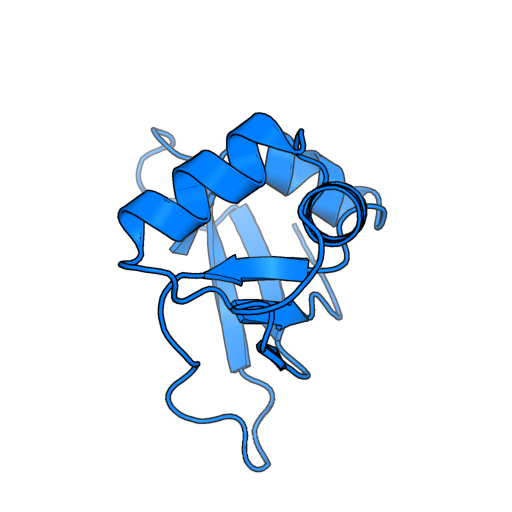0 -1.578 -2.321 1.00 93.38 84 GLY A C 1
ATOM 661 O O . GLY A 1 84 ? 14.435 -2.794 -2.430 1.00 93.38 84 GLY A O 1
ATOM 662 N N . ARG A 1 85 ? 15.567 -0.903 -2.885 1.00 95.56 85 ARG A N 1
ATOM 663 C CA . ARG A 1 85 ? 16.584 -1.511 -3.768 1.00 95.56 85 ARG A CA 1
ATOM 664 C C . ARG A 1 85 ? 15.947 -2.252 -4.954 1.00 95.56 85 ARG A C 1
ATOM 666 O O . ARG A 1 85 ? 16.344 -3.362 -5.287 1.00 95.56 85 ARG A O 1
ATOM 673 N N . GLY A 1 86 ? 14.904 -1.658 -5.534 1.00 94.75 86 GLY A N 1
ATOM 674 C CA . GLY A 1 86 ? 14.151 -2.228 -6.653 1.00 94.75 86 GLY A CA 1
ATOM 675 C C . GLY A 1 86 ? 13.009 -3.159 -6.238 1.00 94.75 86 GLY A C 1
ATOM 676 O O . GLY A 1 86 ? 12.081 -3.333 -7.018 1.00 94.75 86 GLY A O 1
ATOM 677 N N . LYS A 1 87 ? 13.020 -3.704 -5.014 1.00 96.31 87 LYS A N 1
ATOM 678 C CA . LYS A 1 87 ? 11.984 -4.632 -4.537 1.00 96.31 87 LYS A CA 1
ATOM 679 C C . LYS A 1 87 ? 10.700 -3.897 -4.173 1.00 96.31 87 LYS A C 1
ATOM 681 O O . LYS A 1 87 ? 10.731 -2.901 -3.441 1.00 96.31 87 LYS A O 1
ATOM 686 N N . LEU A 1 88 ? 9.574 -4.434 -4.632 1.00 96.94 88 LEU A N 1
ATOM 687 C CA . LEU A 1 88 ? 8.256 -3.910 -4.308 1.00 96.94 88 LEU A CA 1
ATOM 688 C C . LEU A 1 88 ? 7.201 -5.014 -4.348 1.00 96.94 88 LEU A C 1
ATOM 690 O O . LEU A 1 88 ? 7.132 -5.774 -5.305 1.00 96.94 88 LEU A O 1
ATOM 694 N N . TYR A 1 89 ? 6.345 -5.052 -3.334 1.00 95.50 89 TYR A N 1
ATOM 695 C CA . TYR A 1 89 ? 5.249 -6.003 -3.210 1.00 95.50 89 TYR A CA 1
ATOM 696 C C . TYR A 1 89 ? 3.963 -5.258 -2.867 1.00 95.50 89 TYR A C 1
ATOM 698 O O . TYR A 1 89 ? 3.985 -4.306 -2.085 1.00 95.50 89 TYR A O 1
ATOM 706 N N . GLY A 1 90 ? 2.843 -5.694 -3.434 1.00 95.31 90 GLY A N 1
ATOM 707 C CA . GLY A 1 90 ? 1.511 -5.231 -3.057 1.00 95.31 90 GLY A CA 1
ATOM 708 C C . GLY A 1 90 ? 0.845 -6.253 -2.148 1.00 95.31 90 GLY A C 1
ATOM 709 O O . GLY A 1 90 ? 0.634 -7.385 -2.567 1.00 95.31 90 GLY A O 1
ATOM 710 N N . TRP A 1 91 ? 0.512 -5.869 -0.921 1.00 94.19 91 TRP A N 1
ATOM 711 C CA . TRP A 1 91 ? -0.270 -6.685 0.010 1.00 94.19 91 TRP A CA 1
ATOM 712 C C . TRP A 1 91 ? -1.751 -6.432 -0.263 1.00 94.19 91 TRP A C 1
ATOM 714 O O . TRP A 1 91 ? -2.189 -5.283 -0.188 1.00 94.19 91 TRP A O 1
ATOM 724 N N . GLY A 1 92 ? -2.492 -7.472 -0.649 1.00 93.62 92 GLY A N 1
ATOM 725 C CA . GLY A 1 92 ? -3.918 -7.371 -0.954 1.00 93.62 92 GLY A CA 1
ATOM 726 C C . GLY A 1 92 ? -4.702 -6.942 0.279 1.00 93.62 92 GLY A C 1
ATOM 727 O O . GLY A 1 92 ? -4.485 -7.478 1.359 1.00 93.62 92 GLY A O 1
ATOM 728 N N . VAL A 1 93 ? -5.575 -5.948 0.131 1.00 94.19 93 VAL A N 1
ATOM 729 C CA . VAL A 1 93 ? -6.434 -5.463 1.217 1.00 94.19 93 VAL A CA 1
ATOM 730 C C . VAL A 1 93 ? -7.808 -6.111 1.077 1.00 94.19 93 VAL A C 1
ATOM 732 O O . VAL A 1 93 ? -8.508 -5.862 0.093 1.00 94.19 93 VAL A O 1
ATOM 735 N N . LYS A 1 94 ? -8.197 -6.929 2.058 1.00 93.06 94 LYS A N 1
ATOM 736 C CA . LYS A 1 94 ? -9.509 -7.579 2.147 1.00 93.06 94 LYS A CA 1
ATOM 737 C C . LYS A 1 94 ? -10.105 -7.389 3.543 1.00 93.06 94 LYS A C 1
ATOM 739 O O . LYS A 1 94 ? -9.362 -7.239 4.506 1.00 93.06 94 LYS A O 1
ATOM 744 N N . ASP A 1 95 ? -11.434 -7.402 3.651 1.00 94.25 95 ASP A N 1
ATOM 745 C CA . ASP A 1 95 ? -12.163 -7.361 4.929 1.00 94.25 95 ASP A CA 1
ATOM 746 C C . ASP A 1 95 ? -11.720 -6.194 5.838 1.00 94.25 95 ASP A C 1
ATOM 748 O O . ASP A 1 95 ? -11.553 -6.360 7.043 1.00 94.25 95 ASP A O 1
ATOM 752 N N . PHE A 1 96 ? -11.474 -5.020 5.241 1.00 95.94 96 PHE A N 1
ATOM 753 C CA . PHE A 1 96 ? -11.022 -3.823 5.955 1.00 95.94 96 PHE A CA 1
ATOM 754 C C . PHE A 1 96 ? -12.084 -3.335 6.951 1.00 95.94 96 PHE A C 1
ATOM 756 O O . PHE A 1 96 ? -13.264 -3.240 6.605 1.00 95.94 96 PHE A O 1
ATOM 763 N N . ARG A 1 97 ? -11.653 -2.986 8.166 1.00 95.69 97 ARG A N 1
ATOM 764 C CA . ARG A 1 97 ? -12.487 -2.458 9.257 1.00 95.69 97 ARG A CA 1
ATOM 765 C C . ARG A 1 97 ? -11.767 -1.301 9.947 1.00 95.69 97 ARG A C 1
ATOM 767 O O . ARG A 1 97 ? -10.542 -1.333 10.043 1.00 95.69 97 ARG A O 1
ATOM 774 N N . MET A 1 98 ? -12.521 -0.292 10.386 1.00 91.69 98 MET A N 1
ATOM 775 C CA . MET A 1 98 ? -12.034 0.779 11.270 1.00 91.69 98 MET A CA 1
ATOM 776 C C . MET A 1 98 ? -12.362 0.447 12.718 1.00 91.69 98 MET A C 1
ATOM 778 O O . MET A 1 98 ? -13.467 -0.101 12.929 1.00 91.69 98 MET A O 1
#